Protein AF-A0A1S8ZVC7-F1 (afdb_monomer_lite)

Sequence (116 aa):
MKKNFKILNLFMPLIVVFAILFPAIHSYEHIQSHNVAHKCIKHQHHTAKTEFKIQDHSNEECAICHFKFSPVTTFEFVTFQFYKNSTIINFTCFYSKSFSAFFKGSLFSLRAPPTF

Radius of gyration: 48.73 Å; chains: 1; bounding box: 62×19×162 Å

pLDDT: mean 71.73, std 11.91, range [49.5, 93.0]

Secondary structure (DSSP, 8-state):
--STHHHHHHHHHHHHHHHHHHHHHHHHHHHHHHHHHHHHHHHHHTT---------GGG---TTTT--PPP---------------------PPPPP-------S------PPPP-

Structure (mmCIF, N/CA/C/O backbone):
data_AF-A0A1S8ZVC7-F1
#
_entry.id   AF-A0A1S8ZVC7-F1
#
loop_
_atom_site.group_PDB
_atom_site.id
_atom_site.type_symbol
_atom_site.label_atom_id
_atom_site.label_alt_id
_atom_site.label_comp_id
_atom_site.label_asym_id
_atom_site.label_entity_id
_atom_site.label_seq_id
_atom_site.pdbx_PDB_ins_code
_atom_site.Cartn_x
_atom_site.Cartn_y
_atom_site.Cartn_z
_atom_site.occupancy
_atom_site.B_iso_or_equiv
_atom_site.auth_seq_id
_atom_site.auth_comp_id
_atom_site.auth_asym_id
_atom_site.auth_atom_id
_atom_site.pdbx_PDB_model_num
ATOM 1 N N . MET A 1 1 ? 8.208 -2.417 23.646 1.00 51.56 1 MET A N 1
ATOM 2 C CA . MET A 1 1 ? 7.698 -2.471 22.251 1.00 51.56 1 MET A CA 1
ATOM 3 C C . MET A 1 1 ? 8.127 -1.326 21.315 1.00 51.56 1 MET A C 1
ATOM 5 O O . MET A 1 1 ? 7.839 -1.424 20.136 1.00 51.56 1 MET A O 1
ATOM 9 N N . LYS A 1 2 ? 8.827 -0.259 21.747 1.00 60.38 2 LYS A N 1
ATOM 10 C CA . LYS A 1 2 ? 9.028 0.956 20.913 1.00 60.38 2 LYS A CA 1
ATOM 11 C C . LYS A 1 2 ? 10.365 1.056 20.147 1.00 60.38 2 LYS A C 1
ATOM 13 O O . LYS A 1 2 ? 10.539 1.966 19.346 1.00 60.38 2 LYS A O 1
ATOM 18 N N . LYS A 1 3 ? 11.330 0.160 20.397 1.00 60.19 3 LYS A N 1
ATOM 19 C CA . LYS A 1 3 ? 12.712 0.297 19.885 1.00 60.19 3 LYS A CA 1
ATOM 20 C C . LYS A 1 3 ? 12.911 -0.295 18.478 1.00 60.19 3 LYS A C 1
ATOM 22 O O . LYS A 1 3 ? 13.734 0.216 17.731 1.00 60.19 3 LYS A O 1
ATOM 27 N N . ASN A 1 4 ? 12.087 -1.272 18.087 1.00 62.91 4 ASN A N 1
ATOM 28 C CA . ASN A 1 4 ? 12.243 -2.029 16.834 1.00 62.91 4 ASN A CA 1
ATOM 29 C C . ASN A 1 4 ? 11.532 -1.377 15.630 1.00 62.91 4 ASN A C 1
ATOM 31 O O . ASN A 1 4 ? 11.864 -1.664 14.488 1.00 62.91 4 ASN A O 1
ATOM 35 N N . PHE A 1 5 ? 10.599 -0.447 15.869 1.00 71.38 5 PHE A N 1
ATOM 36 C CA . PHE A 1 5 ? 9.875 0.257 14.801 1.00 71.38 5 PHE A CA 1
ATOM 37 C C . PHE A 1 5 ? 10.695 1.358 14.120 1.00 71.38 5 PHE A C 1
ATOM 39 O O . PHE A 1 5 ? 10.335 1.799 13.035 1.00 71.38 5 PHE A O 1
ATOM 46 N N . LYS A 1 6 ? 11.811 1.793 14.720 1.00 77.62 6 LYS A N 1
ATOM 47 C CA . LYS A 1 6 ? 12.682 2.825 14.131 1.00 77.62 6 LYS A CA 1
ATOM 48 C C . LYS A 1 6 ? 13.317 2.363 12.819 1.00 77.62 6 LYS A C 1
ATOM 50 O O . LYS A 1 6 ? 13.433 3.148 11.891 1.00 77.62 6 LYS A O 1
ATOM 55 N N . ILE A 1 7 ? 13.677 1.082 12.757 1.00 83.81 7 ILE A N 1
ATO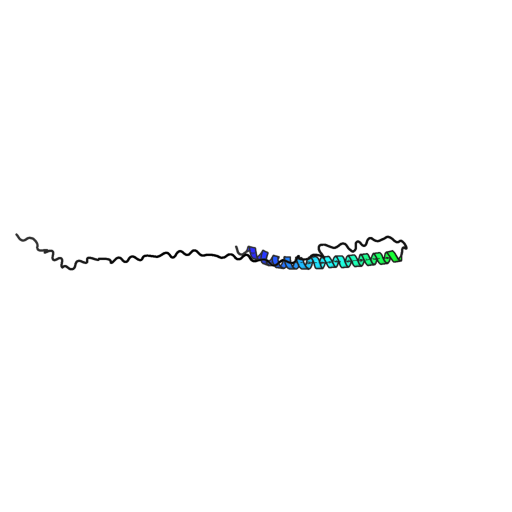M 56 C CA . ILE A 1 7 ? 14.246 0.428 11.578 1.00 83.81 7 ILE A CA 1
ATOM 57 C C . ILE A 1 7 ? 13.206 0.402 10.456 1.00 83.81 7 ILE A C 1
ATOM 59 O O . ILE A 1 7 ? 13.467 0.897 9.368 1.00 83.81 7 ILE A O 1
ATOM 63 N N . LEU A 1 8 ? 11.993 -0.074 10.749 1.00 84.62 8 LEU A N 1
ATOM 64 C CA . LEU A 1 8 ? 10.901 -0.106 9.776 1.00 84.62 8 LEU A CA 1
ATOM 65 C C . LEU A 1 8 ? 10.568 1.293 9.237 1.00 84.62 8 LEU A C 1
ATOM 67 O O . LEU A 1 8 ? 10.390 1.464 8.037 1.00 84.62 8 LEU A O 1
ATOM 71 N N . ASN A 1 9 ? 10.544 2.299 10.114 1.00 83.94 9 ASN A N 1
ATOM 72 C CA . ASN A 1 9 ? 10.235 3.675 9.733 1.00 83.94 9 ASN A CA 1
ATOM 73 C C . ASN A 1 9 ? 11.325 4.314 8.851 1.00 83.94 9 ASN A C 1
ATOM 75 O O . ASN A 1 9 ? 11.031 5.203 8.062 1.00 83.94 9 ASN A O 1
ATOM 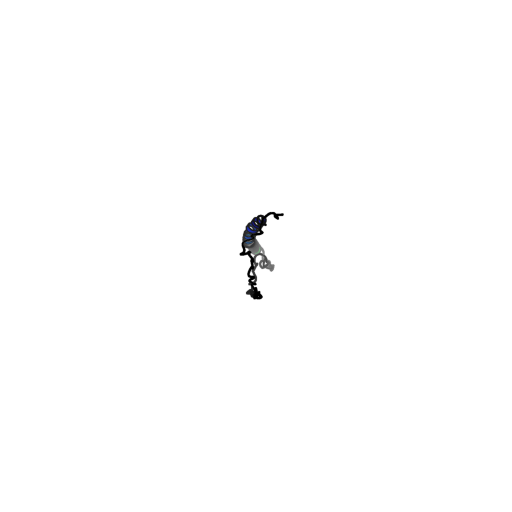79 N N . LEU A 1 10 ? 12.575 3.852 8.965 1.00 87.69 10 LEU A N 1
ATOM 80 C CA . LEU A 1 10 ? 13.678 4.269 8.099 1.00 87.69 10 LEU A CA 1
ATOM 81 C C . LEU A 1 10 ? 13.666 3.525 6.754 1.00 87.69 10 LEU A C 1
ATOM 83 O O . LEU A 1 10 ? 13.877 4.137 5.710 1.00 87.69 10 LEU A O 1
ATOM 87 N N . PHE A 1 11 ? 13.415 2.213 6.766 1.00 91.25 11 PHE A N 1
ATOM 88 C CA . PHE A 1 11 ? 13.437 1.392 5.552 1.00 91.25 11 PHE A CA 1
ATOM 89 C C . PHE A 1 11 ? 12.222 1.618 4.648 1.00 91.25 11 PHE A C 1
ATOM 91 O O . PHE A 1 11 ? 12.357 1.518 3.434 1.00 91.25 11 PHE A O 1
ATOM 98 N N . MET A 1 12 ? 11.059 1.970 5.201 1.00 89.94 12 MET A N 1
ATOM 99 C CA . MET A 1 12 ? 9.847 2.242 4.417 1.00 89.94 12 MET A CA 1
ATOM 100 C C . MET A 1 12 ? 10.039 3.302 3.317 1.00 89.94 12 MET A C 1
ATOM 102 O O . MET A 1 12 ? 9.823 2.976 2.150 1.00 89.94 12 MET A O 1
ATOM 106 N N . PRO A 1 13 ? 10.491 4.536 3.612 1.00 92.81 13 PRO A N 1
ATOM 107 C CA . PRO A 1 13 ? 10.735 5.526 2.564 1.00 92.81 13 PRO A CA 1
ATOM 108 C C . PRO A 1 13 ? 11.888 5.124 1.634 1.00 92.81 13 PRO A C 1
ATOM 110 O O . PRO A 1 13 ? 11.841 5.429 0.446 1.00 92.81 13 PRO A O 1
ATOM 113 N N . LEU A 1 14 ? 12.897 4.402 2.136 1.00 92.75 14 LEU A N 1
ATOM 114 C CA . LEU A 1 14 ? 14.019 3.936 1.318 1.00 92.75 14 LEU A CA 1
ATOM 115 C C . LEU A 1 14 ? 13.568 2.935 0.244 1.00 92.75 14 LEU A C 1
ATOM 117 O O . LEU A 1 14 ? 13.997 3.032 -0.903 1.00 92.75 14 LEU A O 1
ATOM 121 N N . ILE A 1 15 ? 12.672 2.010 0.598 1.00 93.00 15 ILE A N 1
ATOM 122 C CA . ILE A 1 15 ? 12.086 1.045 -0.341 1.00 93.00 15 ILE A CA 1
ATOM 123 C C . ILE A 1 15 ? 11.271 1.770 -1.415 1.00 93.00 15 ILE A C 1
ATOM 125 O O . ILE A 1 15 ? 11.378 1.426 -2.588 1.00 93.00 15 ILE A O 1
ATOM 129 N N . VAL A 1 16 ? 10.501 2.797 -1.040 1.00 90.94 16 VAL A N 1
ATOM 130 C CA . VAL A 1 16 ? 9.725 3.602 -1.999 1.00 90.94 16 VAL A CA 1
ATOM 131 C C . VAL A 1 16 ? 10.649 4.308 -2.991 1.00 90.94 16 VAL A C 1
ATOM 133 O O . VAL A 1 16 ? 10.434 4.234 -4.198 1.00 90.94 16 VAL A O 1
ATOM 136 N N . VAL A 1 17 ? 11.711 4.947 -2.497 1.00 92.38 17 VAL A N 1
ATOM 137 C CA . VAL A 1 17 ? 12.711 5.624 -3.335 1.00 92.38 17 VAL A CA 1
ATOM 138 C C . VAL A 1 17 ? 13.401 4.631 -4.276 1.00 92.38 17 VAL A C 1
ATOM 140 O O . VAL A 1 17 ? 13.537 4.906 -5.468 1.00 92.38 17 VAL A O 1
ATOM 143 N N . PHE A 1 18 ? 13.772 3.450 -3.774 1.00 91.38 18 PHE A N 1
ATOM 144 C CA . PHE A 1 18 ? 14.374 2.391 -4.583 1.00 91.38 18 PHE A CA 1
ATOM 145 C C . PHE A 1 18 ? 13.420 1.868 -5.667 1.00 91.38 18 PHE A C 1
ATOM 147 O O . PHE A 1 18 ? 13.832 1.714 -6.814 1.00 91.38 18 PHE A O 1
ATOM 154 N N . ALA A 1 19 ? 12.142 1.661 -5.340 1.00 88.44 19 ALA A N 1
ATOM 155 C CA . ALA A 1 19 ? 11.129 1.198 -6.288 1.00 88.44 19 ALA A CA 1
ATOM 156 C C . ALA A 1 19 ? 1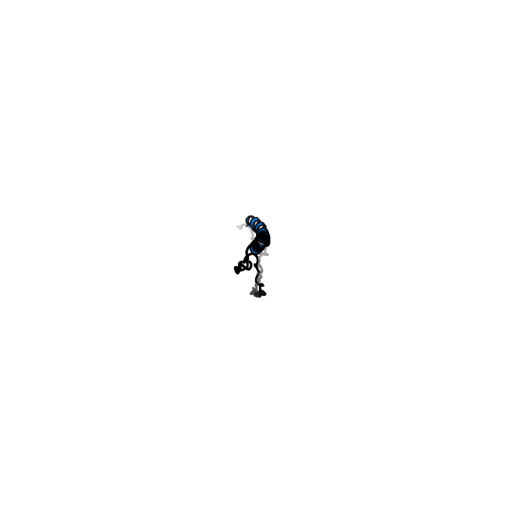0.897 2.179 -7.451 1.00 88.44 19 ALA A C 1
ATOM 158 O O . ALA A 1 19 ? 10.519 1.752 -8.538 1.00 88.44 19 ALA A O 1
ATOM 159 N N . ILE A 1 20 ? 11.145 3.477 -7.240 1.00 87.25 20 ILE A N 1
ATOM 160 C CA . ILE A 1 20 ? 11.039 4.510 -8.282 1.00 87.25 20 ILE A CA 1
ATOM 161 C C . ILE A 1 20 ? 12.342 4.620 -9.091 1.00 87.25 20 ILE A C 1
ATOM 163 O O . ILE A 1 20 ? 12.305 4.740 -10.315 1.00 87.25 20 ILE A O 1
ATOM 167 N N . LEU A 1 21 ? 13.503 4.577 -8.427 1.00 90.19 21 LEU A N 1
ATOM 168 C CA . LEU A 1 21 ? 14.812 4.741 -9.075 1.00 90.19 21 LEU A CA 1
ATOM 169 C C . LEU A 1 21 ? 15.226 3.529 -9.910 1.00 90.19 21 LEU A C 1
ATOM 171 O O . LEU A 1 21 ? 15.831 3.701 -10.966 1.00 90.19 21 LEU A O 1
ATOM 175 N N . PHE A 1 22 ? 14.919 2.317 -9.447 1.00 89.31 22 PHE A N 1
ATOM 176 C CA . PHE A 1 22 ? 15.361 1.093 -10.108 1.00 89.31 22 PHE A CA 1
ATOM 177 C C . PHE A 1 22 ? 14.842 0.985 -11.557 1.00 89.31 22 PHE A C 1
ATOM 179 O O . PHE A 1 22 ? 15.673 0.840 -12.457 1.00 89.31 22 PHE A O 1
ATOM 186 N N . PRO A 1 23 ? 13.534 1.164 -11.843 1.00 86.38 23 PRO A N 1
ATOM 187 C CA . PRO A 1 23 ? 13.037 1.184 -13.220 1.00 86.38 23 PRO A CA 1
ATOM 188 C C . PRO A 1 23 ? 13.623 2.323 -14.066 1.00 86.38 23 PRO A C 1
ATOM 190 O O . PRO A 1 23 ? 13.880 2.136 -15.254 1.00 86.38 23 PRO A O 1
ATOM 193 N N . ALA A 1 24 ? 13.878 3.491 -13.464 1.00 86.56 24 ALA A N 1
ATOM 194 C CA . ALA A 1 24 ? 14.442 4.641 -14.171 1.00 86.56 24 ALA A CA 1
ATOM 195 C C . ALA A 1 24 ? 15.882 4.378 -14.641 1.00 86.56 24 ALA A C 1
ATOM 197 O O . ALA A 1 24 ? 16.198 4.593 -15.811 1.00 86.56 24 ALA A O 1
ATOM 198 N N . ILE A 1 25 ? 16.739 3.855 -13.760 1.00 89.44 25 ILE A N 1
ATOM 199 C CA . ILE A 1 25 ? 18.128 3.507 -14.099 1.00 89.44 25 ILE A CA 1
ATOM 200 C C . ILE A 1 25 ? 18.154 2.369 -15.128 1.00 89.44 25 ILE A C 1
ATOM 202 O O . ILE A 1 25 ? 18.870 2.460 -16.123 1.00 89.44 25 ILE A O 1
ATOM 206 N N . HIS A 1 26 ? 17.322 1.343 -14.943 1.00 87.94 26 HIS A N 1
ATOM 207 C CA . HIS A 1 26 ? 17.228 0.211 -15.868 1.00 87.94 26 HIS A CA 1
ATOM 208 C C . HIS A 1 26 ? 16.776 0.642 -17.276 1.00 87.94 26 HIS A C 1
ATOM 210 O O . HIS A 1 26 ? 17.287 0.159 -18.287 1.00 87.94 26 HIS A O 1
ATOM 216 N N . SER A 1 27 ? 15.856 1.610 -17.368 1.00 84.56 27 SER A N 1
ATOM 217 C CA . SER A 1 27 ? 15.421 2.162 -18.657 1.00 84.56 27 SER A CA 1
ATOM 218 C C . SER A 1 27 ? 16.552 2.872 -19.411 1.00 84.56 27 SER A C 1
ATOM 220 O O . SER A 1 27 ? 16.617 2.794 -20.638 1.00 84.56 27 SER A O 1
ATOM 222 N N . TYR A 1 28 ? 17.486 3.506 -18.694 1.00 85.62 28 TYR A N 1
ATOM 223 C CA . TYR A 1 28 ? 18.621 4.199 -19.300 1.00 85.62 28 TYR A CA 1
ATOM 224 C C . TYR A 1 28 ? 19.600 3.227 -19.973 1.00 85.62 28 TYR A C 1
ATOM 226 O O . TYR A 1 28 ? 20.066 3.489 -21.084 1.00 85.62 28 TYR A O 1
ATOM 234 N N . GLU A 1 29 ? 19.864 2.078 -19.348 1.00 84.50 29 GLU A N 1
ATOM 235 C CA . GLU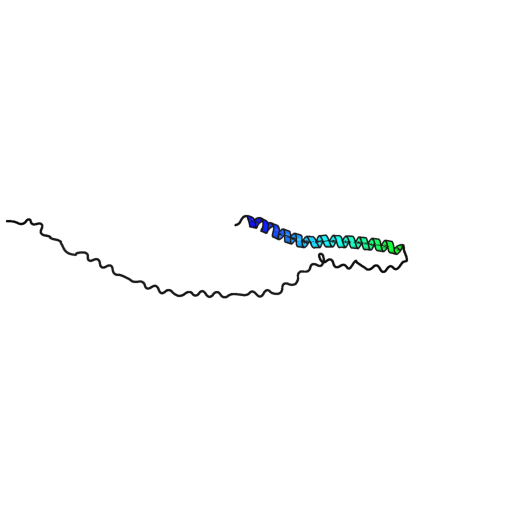 A 1 29 ? 20.704 1.022 -19.926 1.00 84.50 29 GLU A CA 1
ATOM 236 C C . GLU A 1 29 ? 20.107 0.468 -21.229 1.00 84.50 29 GLU A C 1
ATOM 238 O O . GLU A 1 29 ? 20.812 0.310 -22.232 1.00 84.50 29 GLU A O 1
ATOM 243 N N . HIS A 1 30 ? 18.788 0.261 -21.262 1.00 81.25 30 HIS A N 1
ATOM 244 C CA . HIS A 1 30 ? 18.088 -0.140 -22.483 1.00 81.25 30 HIS A CA 1
ATOM 245 C C . HIS A 1 30 ? 18.170 0.921 -23.587 1.00 81.25 30 HIS A C 1
ATOM 247 O O . HIS A 1 30 ? 18.427 0.587 -24.742 1.00 81.25 30 HIS A O 1
ATOM 253 N N . ILE A 1 31 ? 18.021 2.206 -23.255 1.00 79.81 31 ILE A N 1
ATOM 254 C CA . ILE A 1 31 ? 18.161 3.291 -24.239 1.00 79.81 31 ILE A CA 1
ATOM 255 C C . ILE A 1 31 ? 19.583 3.305 -24.819 1.00 79.81 31 ILE A C 1
ATOM 257 O O . ILE A 1 31 ? 19.764 3.418 -26.034 1.00 79.81 31 ILE A O 1
ATOM 261 N N . GLN A 1 32 ? 20.604 3.170 -23.971 1.00 79.62 32 GLN A N 1
ATOM 262 C CA . GLN A 1 32 ? 21.999 3.186 -24.407 1.00 79.62 32 GLN A CA 1
ATOM 263 C C . GLN A 1 32 ? 22.348 1.974 -25.283 1.00 79.62 32 GLN A C 1
ATOM 265 O O . GLN A 1 32 ? 22.978 2.142 -26.332 1.00 79.62 32 GLN A O 1
ATOM 270 N N . SER A 1 33 ? 21.935 0.772 -24.883 1.00 76.25 33 SER A N 1
ATOM 271 C CA . SER A 1 33 ? 22.183 -0.466 -25.635 1.00 76.25 33 SER A CA 1
ATOM 272 C C . SER A 1 33 ? 21.454 -0.475 -26.980 1.00 76.25 33 SER A C 1
ATOM 274 O O . SER A 1 33 ? 22.072 -0.770 -28.005 1.00 76.25 33 SER A O 1
ATOM 276 N N . HIS A 1 34 ? 20.194 -0.036 -27.012 1.00 69.62 34 HIS A N 1
ATOM 277 C CA . HIS A 1 34 ? 19.423 0.109 -28.244 1.00 69.62 34 HIS A CA 1
ATOM 278 C C . HIS A 1 34 ? 20.096 1.093 -29.218 1.00 69.62 34 HIS A C 1
ATOM 280 O O . HIS A 1 34 ? 20.295 0.777 -30.390 1.00 69.62 34 HIS A O 1
ATOM 286 N N . ASN A 1 35 ? 20.551 2.256 -28.740 1.00 63.78 35 ASN A N 1
ATOM 287 C CA . ASN A 1 35 ? 21.252 3.235 -29.581 1.00 63.78 35 ASN A CA 1
ATOM 288 C C . ASN A 1 35 ? 22.560 2.691 -30.186 1.00 63.78 35 ASN A C 1
ATOM 290 O O . ASN A 1 35 ? 22.885 2.998 -31.335 1.00 63.78 35 ASN A O 1
ATOM 294 N N . VAL A 1 36 ? 23.309 1.880 -29.434 1.00 65.00 36 VAL A N 1
ATOM 295 C CA . VAL A 1 36 ? 24.557 1.255 -29.909 1.00 65.00 36 VAL A CA 1
ATOM 296 C C . VAL A 1 36 ? 24.263 0.174 -30.948 1.00 65.00 36 VAL A C 1
ATOM 298 O O . VAL A 1 36 ? 24.893 0.170 -32.007 1.00 65.00 36 VAL A O 1
ATOM 301 N N . ALA A 1 37 ? 23.272 -0.684 -30.694 1.00 64.62 37 ALA A N 1
ATOM 302 C CA . ALA A 1 37 ? 22.847 -1.721 -31.630 1.00 64.62 37 ALA A CA 1
ATOM 303 C C . ALA A 1 37 ? 22.370 -1.118 -32.963 1.00 64.62 37 ALA A C 1
ATOM 305 O O . ALA A 1 37 ? 22.874 -1.489 -34.024 1.00 64.62 37 ALA A O 1
ATOM 306 N N . HIS A 1 38 ? 21.497 -0.104 -32.918 1.00 60.78 38 HIS A N 1
ATOM 307 C CA . HIS A 1 38 ? 21.036 0.618 -34.113 1.00 60.78 38 HIS A CA 1
ATOM 308 C C . HIS A 1 38 ? 22.180 1.275 -34.888 1.00 60.78 38 HIS A C 1
ATOM 310 O O . HIS A 1 38 ? 22.177 1.279 -36.122 1.00 60.78 38 HIS A O 1
ATOM 316 N N . LYS A 1 39 ? 23.180 1.821 -34.189 1.00 59.09 39 LYS A N 1
ATOM 317 C CA . LYS A 1 39 ? 24.355 2.422 -34.830 1.00 59.09 39 LYS A CA 1
ATOM 318 C C . LYS A 1 39 ? 25.209 1.366 -35.541 1.00 59.09 39 LYS A C 1
ATOM 320 O O . LYS A 1 39 ? 25.559 1.568 -36.702 1.00 59.09 39 LYS A O 1
ATOM 325 N N . CYS A 1 40 ? 25.500 0.234 -34.898 1.00 59.47 40 CYS A N 1
ATOM 326 C CA . CYS A 1 40 ? 26.254 -0.869 -35.508 1.00 59.47 40 CYS A CA 1
ATOM 327 C C . CYS A 1 40 ? 25.545 -1.458 -36.737 1.00 59.47 40 CYS A C 1
ATOM 329 O O . CYS A 1 40 ? 26.183 -1.648 -37.774 1.00 59.47 40 CYS A O 1
ATOM 331 N N . ILE A 1 41 ? 24.227 -1.659 -36.659 1.00 59.53 41 ILE A N 1
ATOM 332 C CA . ILE A 1 41 ? 23.418 -2.192 -37.765 1.00 59.53 41 ILE A CA 1
ATOM 333 C C . ILE A 1 41 ? 23.469 -1.251 -38.983 1.00 59.53 41 ILE A C 1
ATOM 335 O O . ILE A 1 41 ? 23.728 -1.695 -40.104 1.00 59.53 41 ILE A O 1
ATOM 339 N N . LYS A 1 42 ? 23.333 0.069 -38.780 1.00 58.16 42 LYS A N 1
ATOM 340 C CA . LYS A 1 42 ? 23.424 1.064 -39.869 1.00 58.16 42 LYS A CA 1
ATOM 341 C C . LYS A 1 42 ? 24.789 1.081 -40.567 1.00 58.16 42 LYS A C 1
ATOM 343 O O . LYS A 1 42 ? 24.842 1.269 -41.782 1.00 58.16 42 LYS A O 1
ATOM 348 N N . HIS A 1 43 ? 25.882 0.857 -39.837 1.00 57.94 43 HIS A N 1
ATOM 349 C CA . HIS A 1 43 ? 27.218 0.758 -40.437 1.00 57.94 43 HIS A CA 1
ATOM 350 C C . HIS A 1 43 ? 27.412 -0.545 -41.235 1.00 57.94 43 HIS A C 1
ATOM 352 O O . HIS A 1 43 ? 28.080 -0.538 -42.271 1.00 57.94 43 HIS A O 1
ATOM 358 N N . GLN A 1 44 ? 26.788 -1.647 -40.811 1.00 55.31 44 GLN A N 1
ATOM 359 C CA . GLN A 1 44 ? 26.896 -2.943 -41.486 1.00 55.31 44 GLN A CA 1
ATOM 360 C C . GLN A 1 44 ? 26.088 -3.001 -42.798 1.00 55.31 44 GLN A C 1
ATOM 362 O O . GLN A 1 44 ? 26.587 -3.516 -43.800 1.00 55.31 44 GLN A O 1
ATOM 367 N N . HIS A 1 45 ? 24.897 -2.390 -42.851 1.00 55.59 45 HIS A N 1
ATOM 368 C CA . HIS A 1 45 ? 24.084 -2.332 -44.079 1.00 55.59 45 HIS A CA 1
ATOM 369 C C . HIS A 1 45 ? 24.669 -1.457 -45.190 1.00 55.59 45 HIS A C 1
ATOM 371 O O . HIS A 1 45 ? 24.418 -1.718 -46.363 1.00 55.59 45 HIS A O 1
ATOM 377 N N . HIS A 1 46 ? 25.483 -0.451 -44.857 1.00 54.69 46 HIS A N 1
ATOM 378 C CA . HIS A 1 46 ? 26.168 0.350 -45.876 1.00 54.69 46 HIS A CA 1
ATOM 379 C C . HIS A 1 46 ? 27.263 -0.430 -46.627 1.00 54.69 46 HIS A C 1
ATOM 381 O O . HIS A 1 46 ? 27.692 0.015 -47.690 1.00 54.69 46 HIS A O 1
ATOM 387 N N . THR A 1 47 ? 27.695 -1.586 -46.106 1.00 56.59 47 THR A N 1
ATOM 388 C CA . THR A 1 47 ? 28.844 -2.338 -46.640 1.00 56.59 47 THR A CA 1
ATOM 389 C C . THR A 1 47 ? 28.441 -3.644 -47.341 1.00 56.59 47 THR A C 1
ATOM 391 O O . THR A 1 47 ? 29.211 -4.160 -48.146 1.00 56.59 47 THR A O 1
ATOM 394 N N . ALA A 1 48 ? 27.229 -4.168 -47.124 1.00 54.69 48 ALA A N 1
ATOM 395 C CA . ALA A 1 48 ? 26.795 -5.428 -47.732 1.00 54.69 48 ALA A CA 1
ATOM 396 C C . ALA A 1 48 ? 25.347 -5.369 -48.248 1.00 54.69 48 ALA A C 1
ATOM 398 O O . ALA A 1 48 ? 24.390 -5.291 -47.479 1.00 54.69 48 ALA A O 1
ATOM 399 N N . LYS A 1 49 ? 25.198 -5.463 -49.577 1.00 52.22 49 LYS A N 1
ATOM 400 C CA . LYS A 1 49 ? 23.932 -5.712 -50.285 1.00 52.22 49 LYS A CA 1
ATOM 401 C C . LYS A 1 49 ? 23.447 -7.146 -50.030 1.00 52.22 49 LYS A C 1
ATOM 403 O O . LYS A 1 49 ? 23.519 -7.985 -50.921 1.00 52.22 49 LYS A O 1
ATOM 408 N N . THR A 1 50 ? 22.962 -7.445 -48.834 1.00 50.81 50 THR A N 1
ATOM 409 C CA . THR A 1 50 ? 22.213 -8.686 -48.587 1.00 50.81 50 THR A CA 1
ATOM 410 C C . THR A 1 50 ? 21.071 -8.414 -47.623 1.00 50.81 50 THR A C 1
ATOM 412 O O . THR A 1 50 ? 21.290 -8.084 -46.458 1.00 50.81 50 THR A O 1
ATOM 415 N N . GLU A 1 51 ? 19.855 -8.542 -48.146 1.00 52.44 51 GLU A N 1
ATOM 416 C CA . GLU A 1 51 ? 18.573 -8.410 -47.458 1.00 52.44 51 GLU A CA 1
ATOM 417 C C . GLU A 1 51 ? 18.372 -9.568 -46.471 1.00 52.44 51 GLU A C 1
ATOM 419 O O . GLU A 1 51 ? 17.634 -10.518 -46.720 1.00 52.44 51 GLU A O 1
ATOM 424 N N . PHE A 1 52 ? 19.036 -9.508 -45.321 1.00 50.38 52 PHE A N 1
ATOM 425 C CA . PHE A 1 52 ? 18.582 -10.263 -44.162 1.00 50.38 52 PHE A CA 1
ATOM 426 C C . PHE A 1 52 ? 17.469 -9.453 -43.503 1.00 50.38 52 PHE A C 1
ATOM 428 O O . PHE A 1 52 ? 17.702 -8.335 -43.047 1.00 50.38 52 PHE A O 1
ATOM 435 N N . LYS A 1 53 ? 16.247 -10.006 -43.471 1.00 54.16 53 LYS A N 1
ATOM 436 C CA . LYS A 1 53 ? 15.177 -9.520 -42.591 1.00 54.16 53 LYS A CA 1
ATOM 437 C C . LYS A 1 53 ? 15.684 -9.636 -41.156 1.00 54.16 53 LYS A C 1
ATOM 439 O O . LYS A 1 53 ? 15.589 -10.699 -40.550 1.00 54.16 53 LYS A O 1
ATOM 444 N N . ILE A 1 54 ? 16.263 -8.554 -40.648 1.00 54.75 54 ILE A N 1
ATOM 445 C CA . ILE A 1 54 ? 16.575 -8.412 -39.235 1.00 54.75 54 ILE A CA 1
ATOM 446 C C . ILE A 1 54 ? 15.226 -8.410 -38.539 1.00 54.75 54 ILE A C 1
ATOM 448 O O . ILE A 1 54 ? 14.420 -7.497 -38.705 1.00 54.75 54 ILE A O 1
ATOM 452 N N . GLN A 1 55 ? 14.947 -9.501 -37.842 1.00 49.50 55 GLN A N 1
ATOM 453 C CA . GLN A 1 55 ? 13.864 -9.547 -36.890 1.00 49.50 55 GLN A CA 1
ATOM 454 C C . GLN A 1 55 ? 14.208 -8.481 -35.849 1.00 49.50 55 GLN A C 1
ATOM 456 O O . GLN A 1 55 ? 15.201 -8.610 -35.136 1.00 49.50 55 GLN A O 1
ATOM 461 N N . ASP A 1 56 ? 13.467 -7.373 -35.875 1.00 53.81 56 ASP A N 1
ATOM 462 C CA . ASP A 1 56 ? 13.612 -6.248 -34.956 1.00 53.81 56 ASP A CA 1
ATOM 463 C C . ASP A 1 56 ? 13.279 -6.758 -33.543 1.00 53.81 56 ASP A C 1
ATOM 465 O O . ASP A 1 56 ? 12.165 -6.638 -33.041 1.00 53.81 56 ASP A O 1
ATOM 469 N N . HIS A 1 57 ? 14.257 -7.393 -32.894 1.00 51.59 57 HIS A N 1
ATOM 470 C CA . HIS A 1 57 ? 14.200 -7.755 -31.478 1.00 51.59 57 HIS A CA 1
ATOM 471 C C . HIS A 1 57 ? 14.203 -6.506 -30.581 1.00 51.59 57 HIS A C 1
ATOM 473 O O . HIS A 1 57 ? 14.058 -6.615 -29.375 1.00 51.59 57 HIS A O 1
ATOM 479 N N . SER A 1 58 ? 14.280 -5.308 -31.171 1.00 54.44 58 SER A N 1
ATOM 480 C CA . SER A 1 58 ? 14.138 -4.011 -30.509 1.00 54.44 58 SER A CA 1
ATOM 481 C C . SER A 1 58 ? 12.797 -3.808 -29.794 1.00 54.44 58 SER A C 1
ATOM 483 O O . SER A 1 58 ? 12.694 -2.908 -28.964 1.00 54.44 58 SER A O 1
ATOM 485 N N . ASN A 1 59 ? 11.784 -4.632 -30.083 1.00 54.38 59 ASN A N 1
ATOM 486 C CA . ASN A 1 59 ? 10.451 -4.520 -29.492 1.00 54.38 59 ASN A CA 1
ATOM 487 C C . ASN A 1 59 ? 10.192 -5.513 -28.342 1.00 54.38 59 ASN A C 1
ATOM 489 O O . ASN A 1 59 ? 9.045 -5.885 -28.085 1.00 54.38 59 ASN A O 1
ATOM 493 N N . GLU A 1 60 ? 11.242 -5.981 -27.667 1.00 64.94 60 GLU A N 1
ATOM 494 C CA . GLU A 1 60 ? 11.102 -6.742 -26.427 1.00 64.94 60 GLU A CA 1
ATOM 495 C C . GLU A 1 60 ? 10.655 -5.818 -25.279 1.00 64.94 60 GLU A C 1
ATOM 497 O O . GLU A 1 60 ? 11.426 -5.051 -24.703 1.00 64.94 60 GLU A O 1
ATOM 502 N N . GLU A 1 61 ? 9.351 -5.851 -24.982 1.00 71.50 61 GLU A N 1
ATOM 503 C CA . GLU A 1 61 ? 8.736 -5.079 -23.901 1.00 71.50 61 GLU A CA 1
ATOM 504 C C . GLU A 1 61 ? 9.321 -5.509 -22.548 1.00 71.50 61 GLU A C 1
ATOM 506 O O . GLU A 1 61 ? 8.980 -6.549 -21.981 1.00 71.50 61 GLU A O 1
ATOM 511 N N . CYS A 1 62 ? 10.230 -4.697 -22.008 1.00 80.12 62 CYS A N 1
ATOM 512 C CA . CYS A 1 62 ? 10.827 -4.957 -20.707 1.00 80.12 62 CYS A CA 1
ATOM 513 C C . CYS A 1 62 ? 9.783 -4.764 -19.597 1.00 80.12 62 CYS A C 1
ATOM 515 O O . CYS A 1 62 ? 9.336 -3.643 -19.337 1.00 80.12 62 CYS A O 1
ATOM 517 N N . ALA A 1 63 ? 9.436 -5.847 -18.897 1.00 79.88 63 ALA A N 1
ATOM 518 C CA . ALA A 1 63 ? 8.453 -5.843 -17.808 1.00 79.88 63 ALA A CA 1
ATOM 519 C C . ALA A 1 63 ? 8.811 -4.881 -16.654 1.00 79.88 63 ALA A C 1
ATOM 521 O O . ALA A 1 63 ? 7.925 -4.409 -15.945 1.00 79.88 63 ALA A O 1
ATOM 522 N N . ILE A 1 64 ? 10.102 -4.570 -16.482 1.00 81.50 64 ILE A N 1
ATOM 523 C CA . ILE A 1 64 ? 10.606 -3.632 -15.467 1.00 81.50 64 ILE A CA 1
ATOM 524 C C . ILE A 1 64 ? 10.354 -2.182 -15.903 1.00 81.50 64 ILE A C 1
ATOM 526 O O . ILE A 1 64 ? 9.880 -1.369 -15.111 1.00 81.50 64 ILE A O 1
ATOM 530 N N . CYS A 1 65 ? 10.631 -1.858 -17.170 1.00 81.88 65 CYS A N 1
ATOM 531 C CA . CYS A 1 65 ? 10.425 -0.519 -17.730 1.00 81.88 65 CYS A CA 1
ATOM 532 C C . CYS A 1 65 ? 8.935 -0.211 -17.964 1.00 81.88 65 CYS A C 1
ATOM 534 O O . CYS A 1 65 ? 8.512 0.934 -17.825 1.00 81.88 65 CYS A O 1
ATOM 536 N N . HIS A 1 66 ? 8.130 -1.230 -18.280 1.00 77.75 66 HIS A N 1
ATOM 537 C CA . HIS A 1 66 ? 6.680 -1.130 -18.487 1.00 77.75 66 HIS A CA 1
ATOM 538 C C . HIS A 1 66 ? 5.863 -1.454 -17.225 1.00 77.75 66 HIS A C 1
ATOM 540 O O . HIS A 1 66 ? 4.709 -1.879 -17.315 1.00 77.75 66 HIS A O 1
ATOM 546 N N . PHE A 1 67 ? 6.427 -1.232 -16.037 1.00 77.12 67 PHE A N 1
ATOM 547 C CA . PHE A 1 67 ? 5.693 -1.420 -14.793 1.00 77.12 67 PHE A CA 1
ATOM 548 C C . PHE A 1 67 ? 4.562 -0.382 -14.658 1.00 77.12 67 PHE A C 1
ATOM 550 O O . PHE A 1 67 ? 4.799 0.827 -14.648 1.00 77.12 67 PHE A O 1
ATOM 557 N N . LYS A 1 68 ? 3.315 -0.852 -14.539 1.00 75.69 68 LYS A N 1
ATOM 558 C CA . LYS A 1 68 ? 2.124 -0.014 -14.334 1.00 75.69 68 LYS A CA 1
ATOM 559 C C . LYS A 1 68 ? 1.365 -0.497 -13.105 1.00 75.69 68 LYS A C 1
ATOM 561 O O . LYS A 1 68 ? 1.049 -1.678 -12.992 1.00 75.69 68 LYS A O 1
ATOM 566 N N . PHE A 1 69 ? 1.024 0.424 -12.208 1.00 71.62 69 PHE A N 1
ATOM 567 C CA . PHE A 1 69 ? 0.078 0.127 -11.140 1.00 71.62 69 PHE A CA 1
ATOM 568 C C . PHE A 1 69 ? -1.320 -0.020 -11.742 1.00 71.62 69 PHE A C 1
ATOM 570 O O . PHE A 1 69 ? -1.793 0.869 -12.451 1.00 71.62 69 PHE A O 1
ATOM 577 N N . SER A 1 70 ? -1.984 -1.141 -11.458 1.00 77.44 70 SER A N 1
ATOM 578 C CA . SER A 1 70 ? -3.407 -1.279 -11.764 1.00 77.44 70 SER A CA 1
ATOM 579 C C . SER A 1 70 ? -4.185 -0.220 -10.978 1.00 77.44 70 SER A C 1
ATOM 581 O O . SER A 1 70 ? -3.871 -0.004 -9.802 1.00 77.44 70 SER A O 1
ATOM 583 N N . PRO A 1 71 ? -5.194 0.437 -11.577 1.00 78.56 71 PRO A N 1
ATOM 584 C CA . PRO A 1 71 ? -6.044 1.355 -10.838 1.00 78.56 71 PRO A CA 1
ATOM 585 C C . PRO A 1 71 ? -6.665 0.618 -9.650 1.00 78.56 71 PRO A C 1
ATOM 587 O O . PRO A 1 71 ? -7.289 -0.433 -9.800 1.00 78.56 71 PRO A O 1
ATOM 590 N N . VAL A 1 72 ? -6.454 1.165 -8.458 1.00 74.00 72 VAL A N 1
ATOM 591 C CA . VAL A 1 72 ? -7.116 0.714 -7.238 1.00 74.00 72 VAL A CA 1
ATOM 592 C C . VAL A 1 72 ? -8.574 1.152 -7.342 1.00 74.00 72 VAL A C 1
ATOM 594 O O . VAL A 1 72 ? -8.870 2.346 -7.342 1.00 74.00 72 VAL A O 1
ATOM 597 N N . THR A 1 73 ? -9.484 0.192 -7.487 1.00 73.94 73 THR A N 1
ATOM 598 C CA . THR A 1 73 ? -10.928 0.443 -7.460 1.00 73.94 73 THR A CA 1
ATOM 599 C C . THR A 1 73 ? -11.337 0.994 -6.096 1.00 73.94 73 THR A C 1
ATOM 601 O O . THR A 1 73 ? -10.734 0.650 -5.080 1.00 73.94 73 THR A O 1
ATOM 604 N N . THR A 1 74 ? -12.359 1.849 -6.068 1.00 74.19 74 THR A N 1
ATOM 605 C CA . THR A 1 74 ? -12.905 2.454 -4.845 1.00 74.19 74 THR A CA 1
ATOM 606 C C . THR A 1 74 ? -13.145 1.394 -3.770 1.00 74.19 74 THR A C 1
ATOM 608 O O . THR A 1 74 ? 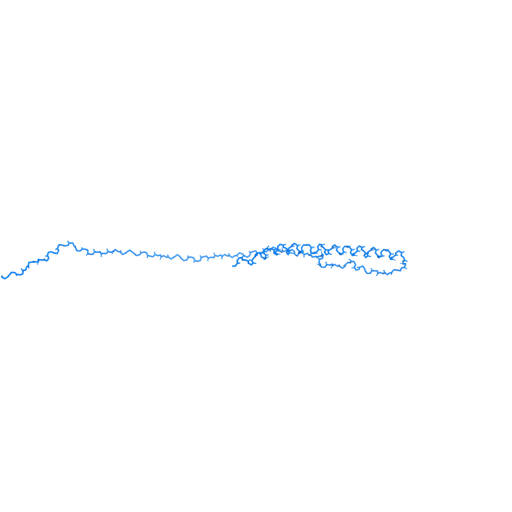-13.964 0.498 -3.960 1.00 74.19 74 THR A O 1
ATOM 611 N N . PHE A 1 75 ? -12.425 1.486 -2.650 1.00 70.94 75 PHE A N 1
ATOM 612 C CA . PHE A 1 75 ? -12.675 0.638 -1.490 1.00 70.94 75 PHE A CA 1
ATOM 613 C C . PHE A 1 75 ? -14.019 1.021 -0.872 1.00 70.94 75 PHE A C 1
ATOM 615 O O . PHE A 1 75 ? -14.214 2.164 -0.457 1.00 70.94 75 PHE A O 1
ATOM 622 N N . GLU A 1 76 ? -14.942 0.068 -0.802 1.00 76.56 76 GLU A N 1
ATOM 623 C CA . GLU A 1 76 ? -16.178 0.231 -0.049 1.00 76.56 76 GLU A CA 1
ATOM 624 C C . GLU A 1 76 ? -15.859 -0.009 1.432 1.00 76.56 76 GLU A C 1
ATOM 626 O O . GLU A 1 76 ? -15.532 -1.119 1.858 1.00 76.56 76 GLU A O 1
ATOM 631 N N . PHE A 1 77 ? -15.849 1.063 2.223 1.00 76.12 77 PHE A N 1
ATOM 632 C CA . PHE A 1 77 ? -15.588 0.963 3.654 1.00 76.12 77 PHE A CA 1
ATOM 633 C C . PHE A 1 77 ? -16.800 0.334 4.343 1.00 76.12 77 PHE A C 1
ATOM 635 O O . PHE A 1 77 ? -17.853 0.960 4.464 1.00 76.12 77 PHE A O 1
ATOM 642 N N . VAL A 1 78 ? -16.647 -0.895 4.836 1.00 80.75 78 VAL A N 1
ATOM 643 C CA . VAL A 1 78 ? -17.672 -1.534 5.668 1.00 80.75 78 VAL A CA 1
ATOM 644 C C . VAL A 1 78 ? -17.716 -0.818 7.017 1.00 80.75 78 VAL A C 1
ATOM 646 O O . VAL A 1 78 ? -16.776 -0.889 7.810 1.00 80.75 78 VAL A O 1
ATOM 649 N N . THR A 1 79 ? -18.814 -0.114 7.281 1.00 83.19 79 THR A N 1
ATOM 650 C CA . THR A 1 79 ? -19.081 0.473 8.597 1.00 83.19 79 THR A CA 1
ATOM 651 C C . THR A 1 79 ? -19.796 -0.551 9.474 1.00 83.19 79 THR A C 1
ATOM 653 O O . THR A 1 79 ? -20.692 -1.258 9.016 1.00 83.19 79 THR A O 1
ATOM 656 N N . PHE A 1 80 ? -19.400 -0.658 10.743 1.00 81.81 80 PHE A N 1
ATOM 657 C CA . PHE A 1 80 ? -20.112 -1.461 11.736 1.00 81.81 80 PHE A CA 1
ATOM 658 C C . PHE A 1 80 ? -20.784 -0.532 12.744 1.00 81.81 80 PHE A C 1
ATOM 660 O O . PHE A 1 80 ? -20.177 0.422 13.232 1.00 81.81 80 PHE A O 1
ATOM 667 N N . GLN A 1 81 ? -22.047 -0.806 13.067 1.00 80.56 81 GLN A N 1
ATOM 668 C CA . GLN A 1 81 ? -22.745 -0.092 14.129 1.00 80.56 81 GLN A CA 1
ATOM 669 C C . GLN A 1 81 ? -22.526 -0.804 15.462 1.00 80.56 81 GLN A C 1
ATOM 671 O O . GLN A 1 81 ? -22.820 -1.989 15.609 1.00 80.56 81 GLN A O 1
ATOM 676 N N . PHE A 1 82 ? -22.008 -0.072 16.446 1.00 80.62 82 PHE A N 1
ATOM 677 C CA . PHE A 1 82 ? -21.827 -0.575 17.802 1.00 80.62 82 PHE A CA 1
ATOM 678 C C . PHE A 1 82 ? -23.052 -0.224 18.652 1.00 80.62 82 PHE A C 1
ATOM 680 O O . PHE A 1 82 ? -23.229 0.926 19.053 1.00 80.62 82 PHE A O 1
ATOM 687 N N . TYR A 1 83 ? -23.886 -1.217 18.958 1.00 79.69 83 TYR A N 1
ATOM 688 C CA . TYR A 1 83 ? -24.977 -1.055 19.917 1.00 79.69 83 TYR A CA 1
ATOM 689 C C . TYR A 1 83 ? -24.485 -1.385 21.327 1.00 79.69 83 TYR A C 1
ATOM 691 O O . TYR A 1 83 ? -24.304 -2.546 21.695 1.00 79.69 83 TYR A O 1
ATOM 699 N N . LYS A 1 84 ? -24.276 -0.348 22.145 1.00 77.69 84 LYS A N 1
ATOM 700 C CA . LYS A 1 84 ? -24.005 -0.516 23.575 1.00 77.69 84 LYS A CA 1
ATOM 701 C C . LYS A 1 84 ? -25.312 -0.865 24.285 1.00 77.69 84 LYS A C 1
ATOM 703 O O . LYS A 1 84 ? -26.139 0.010 24.523 1.00 77.69 84 LYS A O 1
ATOM 708 N N . ASN A 1 85 ? -25.479 -2.130 24.661 1.00 73.12 85 ASN A N 1
ATOM 709 C CA . ASN A 1 85 ? -26.598 -2.556 25.494 1.00 73.12 85 ASN A CA 1
ATOM 710 C C . ASN A 1 85 ? -26.340 -2.130 26.952 1.00 73.12 85 ASN A C 1
ATOM 712 O O . ASN A 1 85 ? -25.739 -2.871 27.728 1.00 73.12 85 ASN A O 1
ATOM 716 N N . SER A 1 86 ? -26.697 -0.895 27.315 1.00 72.62 86 SER A N 1
ATOM 717 C CA . SER A 1 86 ? -26.643 -0.445 28.709 1.00 72.62 86 SER A CA 1
ATOM 718 C C . SER A 1 86 ? -27.985 -0.703 29.385 1.00 72.62 86 SER A C 1
ATOM 720 O O . SER A 1 86 ? -28.916 0.091 29.259 1.00 72.62 86 SER A O 1
ATOM 722 N N . THR A 1 87 ? -28.085 -1.800 30.129 1.00 76.00 87 THR A N 1
ATOM 723 C CA . THR A 1 87 ? -29.178 -1.994 31.084 1.00 76.00 87 THR A CA 1
ATOM 724 C C . THR A 1 87 ? -29.023 -1.002 32.232 1.00 76.00 87 THR A C 1
ATOM 726 O O . THR A 1 87 ? -27.989 -0.976 32.900 1.00 76.00 87 THR A O 1
ATOM 729 N N . ILE A 1 88 ? -30.046 -0.176 32.454 1.00 73.75 88 ILE A N 1
ATOM 730 C CA . ILE A 1 88 ? -30.119 0.731 33.602 1.00 73.75 88 ILE A CA 1
ATOM 731 C C . ILE A 1 88 ? -30.291 -0.135 34.852 1.00 73.75 88 ILE A C 1
ATOM 733 O O . ILE A 1 88 ? -31.326 -0.773 35.040 1.00 73.75 88 ILE A O 1
ATOM 737 N N . ILE A 1 89 ? -29.254 -0.199 35.687 1.00 75.56 89 ILE A N 1
ATOM 738 C CA . ILE A 1 89 ? -29.310 -0.903 36.968 1.00 75.56 89 ILE A CA 1
ATOM 739 C C . ILE A 1 89 ? -29.975 0.046 37.966 1.00 75.56 89 ILE A C 1
ATOM 741 O O . ILE A 1 89 ? -29.363 1.015 38.413 1.00 75.56 89 ILE A O 1
ATOM 745 N N . ASN A 1 90 ? -31.238 -0.215 38.300 1.00 72.69 90 ASN A N 1
ATOM 746 C CA . ASN A 1 90 ? -31.945 0.540 39.329 1.00 72.69 90 ASN A CA 1
ATOM 747 C C . ASN A 1 90 ? -31.372 0.173 40.703 1.00 72.69 90 ASN A C 1
ATOM 749 O O . ASN A 1 90 ? -31.593 -0.931 41.199 1.00 72.69 90 ASN A O 1
ATOM 753 N N . PHE A 1 91 ? -30.625 1.089 41.317 1.00 73.44 91 PHE A N 1
ATOM 754 C CA . PHE A 1 91 ? -30.127 0.919 42.678 1.00 73.44 91 PHE A CA 1
ATOM 755 C C . PHE A 1 91 ? -31.190 1.382 43.681 1.00 73.44 91 PHE A C 1
ATOM 757 O O . PHE A 1 91 ? -31.546 2.560 43.723 1.00 73.44 91 PHE A O 1
ATOM 764 N N . THR A 1 92 ? -31.698 0.466 44.502 1.00 73.00 92 THR A N 1
ATOM 765 C CA . THR A 1 92 ? -32.579 0.801 45.627 1.00 73.00 92 THR A CA 1
ATOM 766 C C . THR A 1 92 ? -31.738 1.132 46.853 1.00 73.00 92 THR A C 1
ATOM 768 O O . THR A 1 92 ? -31.068 0.263 47.409 1.00 73.00 92 THR A O 1
ATOM 771 N N . CYS A 1 93 ? -31.776 2.391 47.283 1.00 69.69 93 CYS A N 1
ATOM 772 C CA . CYS A 1 93 ? -31.103 2.839 48.495 1.00 69.69 93 CYS A CA 1
ATOM 773 C C . CYS A 1 93 ? -32.011 2.578 49.707 1.00 69.69 93 CYS A C 1
ATOM 775 O O . CYS A 1 93 ? -33.107 3.131 49.787 1.00 69.69 93 CYS A O 1
ATOM 777 N N . PHE A 1 94 ? -31.575 1.734 50.644 1.00 73.50 94 PHE A N 1
ATOM 778 C CA . PHE A 1 94 ? -32.294 1.503 51.898 1.00 73.50 94 PHE A CA 1
ATOM 779 C C . PHE A 1 94 ? -31.766 2.445 52.979 1.00 73.50 94 PHE A C 1
ATOM 781 O O . PHE A 1 94 ? -30.569 2.468 53.258 1.00 73.50 94 PHE A O 1
ATOM 788 N N . TYR A 1 95 ? -32.665 3.197 53.614 1.00 71.81 95 TYR A N 1
ATOM 789 C CA . TYR A 1 95 ? -32.344 4.006 54.788 1.00 71.81 95 TYR A CA 1
ATOM 790 C C . TYR A 1 95 ? -32.761 3.239 56.044 1.00 71.81 95 TYR A C 1
ATOM 792 O O . TYR A 1 95 ? -33.949 2.990 56.251 1.00 71.81 95 TYR A O 1
ATOM 800 N N . SER A 1 96 ? -31.805 2.874 56.897 1.00 71.44 96 SER A N 1
ATOM 801 C CA . SER A 1 96 ? -32.103 2.403 58.250 1.00 71.44 96 SER A CA 1
ATOM 802 C C . SER A 1 96 ? -31.934 3.566 59.227 1.00 71.44 96 SER A C 1
ATOM 804 O O . SER A 1 96 ? -30.924 4.268 59.229 1.00 71.44 96 SER A O 1
ATOM 806 N N . LYS A 1 97 ? -32.949 3.817 60.060 1.00 71.69 97 LYS A N 1
ATOM 807 C CA . LYS A 1 97 ? -32.779 4.711 61.209 1.00 71.69 97 LYS A CA 1
ATOM 808 C C . LYS A 1 97 ? -32.058 3.924 62.295 1.00 71.69 97 LYS A C 1
ATOM 810 O O . LYS A 1 97 ? -32.597 2.930 62.778 1.00 71.69 97 LYS A O 1
ATOM 815 N N . SER A 1 98 ? -30.862 4.358 62.688 1.00 67.25 98 SER A N 1
ATOM 816 C CA . SER A 1 98 ? -30.216 3.819 63.881 1.00 67.25 98 SER A CA 1
ATOM 817 C C . SER A 1 98 ? -31.025 4.251 65.106 1.00 67.25 98 SER A C 1
ATOM 819 O O . SER A 1 98 ? -31.077 5.421 65.482 1.00 67.25 98 SER A O 1
ATOM 821 N N . PHE A 1 99 ? -31.731 3.298 65.708 1.00 69.88 99 PHE A N 1
ATOM 822 C CA . PHE A 1 99 ? -32.373 3.506 66.996 1.00 69.88 99 PHE A CA 1
ATOM 823 C C . PHE A 1 99 ? -31.322 3.292 68.083 1.00 69.88 99 PHE A C 1
ATOM 825 O O . PHE A 1 99 ? -30.890 2.167 68.319 1.00 69.88 99 PHE A O 1
ATOM 832 N N . SER A 1 100 ? -30.891 4.376 68.727 1.00 65.81 100 SER A N 1
ATOM 833 C CA . SER A 1 100 ? -30.061 4.293 69.927 1.00 65.81 100 SER A CA 1
ATOM 834 C C . SER A 1 100 ? -30.931 4.534 71.154 1.00 65.81 100 SER A C 1
ATOM 836 O O . SER A 1 100 ? -31.363 5.661 71.412 1.00 65.81 100 SER A O 1
ATOM 838 N N . ALA A 1 101 ? -31.202 3.472 71.909 1.00 66.69 101 ALA A N 1
ATOM 839 C CA . ALA A 1 101 ? -31.858 3.562 73.206 1.00 66.69 101 ALA A CA 1
ATOM 840 C C . ALA A 1 101 ? -30.856 4.070 74.254 1.00 66.69 101 ALA A C 1
ATOM 842 O O . ALA A 1 101 ? -30.333 3.303 75.059 1.00 66.69 101 ALA A O 1
ATOM 843 N N . PHE A 1 102 ? -30.556 5.368 74.243 1.00 66.06 102 PHE A N 1
ATOM 844 C CA . PHE A 1 102 ? -29.828 5.971 75.355 1.00 66.06 102 PHE A CA 1
ATOM 845 C C . PHE A 1 102 ? -30.759 6.075 76.570 1.00 66.06 102 PHE A C 1
ATOM 847 O O . PHE A 1 102 ? -31.827 6.687 76.510 1.00 66.06 102 PHE A O 1
ATOM 854 N N . PHE A 1 103 ? -30.350 5.448 77.672 1.00 67.44 103 PHE A N 1
ATOM 855 C CA . PHE A 1 103 ? -31.051 5.467 78.952 1.00 67.44 103 PHE A CA 1
ATOM 856 C C . PHE A 1 103 ? -31.158 6.908 79.486 1.00 67.44 103 PHE A C 1
ATOM 858 O O . PHE A 1 103 ? -30.151 7.554 79.754 1.00 67.44 103 PHE A O 1
ATOM 865 N N . LYS A 1 104 ? -32.389 7.416 79.630 1.00 63.22 104 LYS A N 1
ATOM 866 C CA . LYS A 1 104 ? -32.718 8.781 80.097 1.00 63.22 104 LYS A CA 1
ATOM 867 C C . LYS A 1 104 ? -33.051 8.855 81.601 1.00 63.22 104 LYS A C 1
ATOM 869 O O . LYS A 1 104 ? -33.763 9.758 82.029 1.00 63.22 104 LYS A O 1
ATOM 874 N N . GLY A 1 105 ? -32.597 7.892 82.401 1.00 68.69 105 GLY A N 1
ATOM 875 C CA . GLY A 1 105 ? -32.843 7.850 83.846 1.00 68.69 105 GLY A CA 1
ATOM 876 C C . GLY A 1 105 ? -31.592 8.140 84.676 1.00 68.69 105 GLY A C 1
ATOM 877 O O . GLY A 1 105 ? -30.470 7.966 84.207 1.00 68.69 105 GL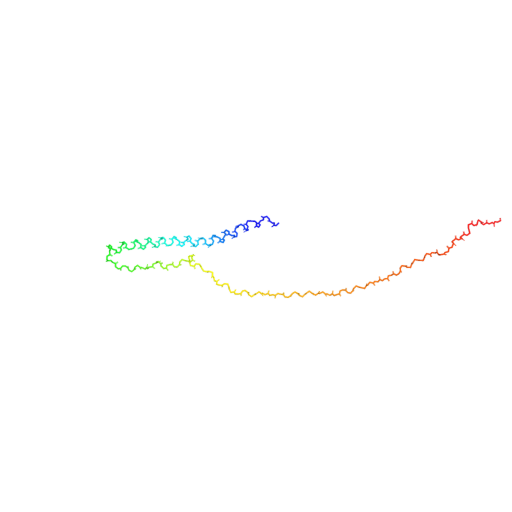Y A O 1
ATOM 878 N N . SER A 1 106 ? -31.788 8.528 85.939 1.00 65.50 106 SER A N 1
ATOM 879 C CA . SER A 1 106 ? -30.737 8.439 86.957 1.00 65.50 106 SER A CA 1
ATOM 880 C C . SER A 1 106 ? -30.746 7.029 87.548 1.00 65.50 106 SER A C 1
ATOM 882 O O . SER A 1 106 ? -31.743 6.618 88.144 1.00 65.50 106 SER A O 1
ATOM 884 N N . LEU A 1 107 ? -29.653 6.276 87.400 1.00 62.22 107 LEU A N 1
ATOM 885 C CA . LEU A 1 107 ? -29.429 5.042 88.160 1.00 62.22 107 LEU A CA 1
ATOM 886 C C . LEU A 1 107 ? -29.045 5.408 89.600 1.00 62.22 107 LEU A C 1
ATOM 888 O O . LEU A 1 107 ? -27.902 5.240 90.022 1.00 62.22 107 LEU A O 1
ATOM 892 N N . PHE A 1 108 ? -30.018 5.874 90.383 1.00 59.84 108 PHE A N 1
ATOM 893 C CA . PHE A 1 108 ? -29.923 5.816 91.838 1.00 59.84 108 PHE A CA 1
ATOM 894 C C . PHE A 1 108 ? -30.183 4.373 92.281 1.00 59.84 108 PHE A C 1
ATOM 896 O O . PHE A 1 108 ? -31.200 4.058 92.892 1.00 59.84 108 PHE A O 1
ATOM 903 N N . SER A 1 109 ? -29.250 3.471 91.969 1.00 61.69 109 SER A N 1
ATOM 904 C CA . SER A 1 109 ? -29.090 2.288 92.808 1.00 61.69 109 SER A CA 1
ATOM 905 C C . SER A 1 109 ? -28.711 2.829 94.180 1.00 61.69 109 SER A C 1
ATOM 907 O O . SER A 1 109 ? -27.603 3.346 94.332 1.00 61.69 109 SER A O 1
ATOM 909 N N . LEU A 1 110 ? -29.631 2.786 95.148 1.00 60.03 110 LEU A N 1
ATOM 910 C CA . LEU A 1 110 ? -29.328 3.118 96.536 1.00 60.03 110 LEU A CA 1
ATOM 911 C C . LEU A 1 110 ? -28.111 2.285 96.960 1.00 60.03 110 LEU A C 1
ATOM 913 O O . LEU A 1 110 ? -28.228 1.097 97.238 1.00 60.03 110 LEU A O 1
ATOM 917 N N . ARG A 1 111 ? -26.926 2.902 97.008 1.00 64.69 111 ARG A N 1
ATOM 918 C CA . ARG A 1 111 ? -25.738 2.347 97.671 1.00 64.69 111 ARG A CA 1
ATOM 919 C C . ARG A 1 111 ? -25.838 2.582 99.181 1.00 64.69 111 ARG A C 1
ATOM 921 O O . ARG A 1 111 ? -24.870 3.005 99.804 1.00 64.69 111 ARG A O 1
ATOM 928 N N . ALA A 1 112 ? -27.020 2.383 99.756 1.00 69.25 112 ALA A N 1
ATOM 929 C CA . ALA A 1 112 ? -27.162 2.364 101.200 1.00 69.25 112 ALA A CA 1
ATOM 930 C C . ALA A 1 112 ? -26.809 0.942 101.670 1.00 69.25 112 ALA A C 1
ATOM 932 O O . ALA A 1 112 ? -27.411 -0.014 101.175 1.00 69.25 112 ALA A O 1
ATOM 933 N N . PRO A 1 113 ? -25.816 0.766 102.555 1.00 65.62 113 PRO A N 1
ATOM 934 C CA . PRO A 1 113 ? -25.572 -0.528 103.179 1.00 65.62 113 PRO A CA 1
ATOM 935 C C . PRO A 1 113 ? -26.797 -0.936 104.021 1.00 65.62 113 PRO A C 1
ATOM 937 O O . PRO A 1 113 ? -27.442 -0.058 104.600 1.00 65.62 113 PRO A O 1
ATOM 940 N N . PRO A 1 114 ? -27.148 -2.234 104.090 1.00 68.31 114 PRO A N 1
ATOM 941 C CA . PRO A 1 114 ? -28.275 -2.689 104.897 1.00 68.31 114 PRO A CA 1
ATOM 942 C C . PRO A 1 114 ? -28.017 -2.383 106.377 1.00 68.31 114 PRO A C 1
ATOM 944 O O . PRO A 1 114 ? -27.000 -2.792 106.934 1.00 68.31 114 PRO A O 1
ATOM 947 N N . THR A 1 115 ? -28.937 -1.651 107.000 1.00 64.25 115 THR A N 1
ATOM 948 C CA . THR A 1 115 ? -28.946 -1.399 108.443 1.00 64.25 115 THR A CA 1
ATOM 949 C C . THR A 1 115 ? -29.700 -2.527 109.143 1.00 64.25 115 THR A C 1
ATOM 951 O O . THR A 1 115 ? -30.868 -2.758 108.823 1.00 64.25 115 THR A O 1
ATOM 954 N N . PHE A 1 116 ? -29.034 -3.197 110.083 1.00 59.31 116 PHE A N 1
ATOM 955 C CA . PHE A 1 116 ? -29.668 -3.951 111.167 1.00 59.31 116 PHE A CA 1
ATOM 956 C C . PHE A 1 116 ? -29.624 -3.109 112.440 1.00 59.31 116 PHE A C 1
ATOM 958 O O . PHE A 1 116 ? -28.603 -2.404 112.622 1.00 59.31 116 PHE A O 1
#

Foldseek 3Di:
DPPVCVVVVVVVVVVVVCLVVVLVVVVVVLVVVVVVVVVVVVVVVVPDPDDDPPPPPNPPPDCSNPDDDDDDPDDDDDDDDDDDPDDDDDDDDDDDDPDDPDDPDDPPPPPDDDDD